Protein AF-A0A1G6BEK8-F1 (afdb_monomer_lite)

Foldseek 3Di:
DDDDQFQLVQLVVLCVVPVPHDDPQADACCVPQHAFLLSNLVSSVSSVADWFPPPQLTADDDYPVDGHCLSRPDVSVVCNQDPPPDGGFHWAWDDPVPDDQFWKWWDFDPDTTITGRDDDDHDDDDDGRHIDGD

Structure (mmCIF, N/CA/C/O backbone):
data_AF-A0A1G6BEK8-F1
#
_entry.id   AF-A0A1G6BEK8-F1
#
loop_
_atom_site.group_PDB
_atom_site.id
_atom_site.type_symbol
_atom_site.label_atom_id
_atom_site.label_alt_id
_atom_site.label_comp_id
_atom_site.label_asym_id
_atom_site.label_entity_id
_atom_site.label_seq_id
_atom_site.pdbx_PDB_ins_code
_atom_site.Cartn_x
_atom_site.Cartn_y
_atom_site.Cartn_z
_atom_site.occupancy
_atom_site.B_iso_or_equiv
_atom_site.auth_seq_id
_atom_site.auth_comp_id
_atom_site.auth_asym_id
_atom_site.auth_atom_id
_atom_site.pdbx_PDB_model_num
ATOM 1 N N . MET A 1 1 ? -22.613 -0.844 3.835 1.00 46.50 1 MET A N 1
ATOM 2 C CA . MET A 1 1 ? -21.170 -1.106 3.964 1.00 46.50 1 MET A CA 1
ATOM 3 C C . MET A 1 1 ? -21.007 -2.615 3.984 1.00 46.50 1 MET A C 1
ATOM 5 O O . MET A 1 1 ? -21.531 -3.243 4.893 1.00 46.50 1 MET A O 1
ATOM 9 N N . THR A 1 2 ? -20.448 -3.209 2.929 1.00 39.53 2 THR A N 1
ATOM 10 C CA . THR A 1 2 ? -20.174 -4.654 2.906 1.00 39.53 2 THR A CA 1
ATOM 11 C C . THR A 1 2 ? -18.773 -4.830 3.464 1.00 39.53 2 THR A C 1
ATOM 13 O O . THR A 1 2 ? -17.804 -4.512 2.781 1.00 39.53 2 THR A O 1
ATOM 16 N N . GLU A 1 3 ? -18.669 -5.243 4.724 1.00 44.94 3 GLU A N 1
ATOM 17 C CA . GLU A 1 3 ? -17.378 -5.549 5.333 1.00 44.94 3 GLU A CA 1
ATOM 18 C C . GLU A 1 3 ? -16.819 -6.817 4.684 1.00 44.94 3 GLU A C 1
ATOM 20 O O . GLU A 1 3 ? -17.380 -7.903 4.826 1.00 44.94 3 GLU A O 1
ATOM 25 N N . TYR A 1 4 ? -15.714 -6.685 3.956 1.00 52.84 4 TYR A N 1
ATOM 26 C CA . TYR A 1 4 ? -14.923 -7.836 3.537 1.00 52.84 4 TYR A CA 1
ATOM 27 C C . TYR A 1 4 ? -13.892 -8.098 4.625 1.00 52.84 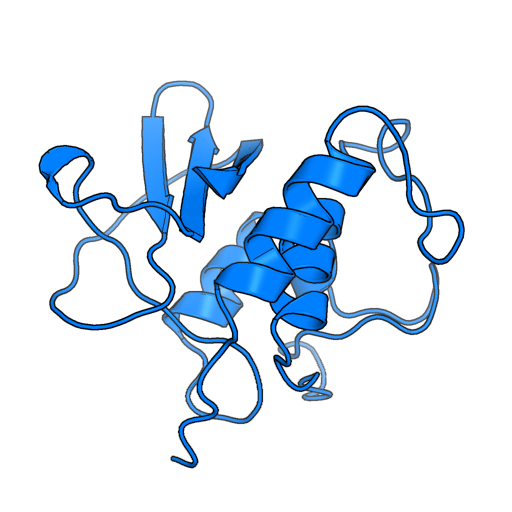4 TYR A C 1
ATOM 29 O O . TYR A 1 4 ? -13.100 -7.211 4.942 1.00 52.84 4 TYR A O 1
ATOM 37 N N . ALA A 1 5 ? -13.925 -9.276 5.249 1.00 58.47 5 ALA A N 1
ATOM 38 C CA . ALA A 1 5 ? -12.847 -9.722 6.125 1.00 58.47 5 ALA A CA 1
ATOM 39 C C . ALA A 1 5 ? -11.57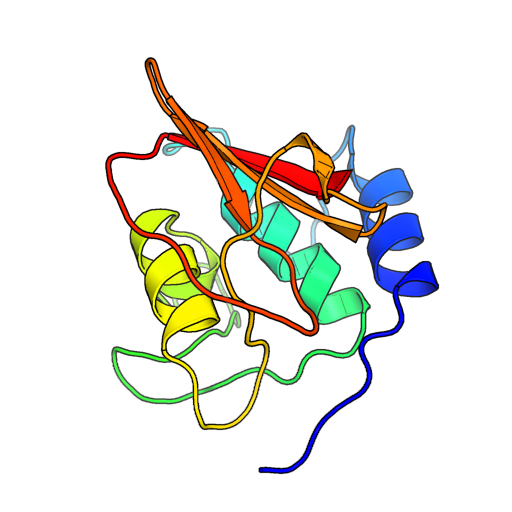4 -9.926 5.294 1.00 58.47 5 ALA A C 1
ATOM 41 O O . ALA A 1 5 ? -11.604 -10.692 4.338 1.00 58.47 5 ALA A O 1
ATOM 42 N N . LEU A 1 6 ? -10.505 -9.202 5.635 1.00 67.88 6 LEU A N 1
ATOM 43 C CA . LEU A 1 6 ? -9.179 -9.429 5.073 1.00 67.88 6 LEU A CA 1
ATOM 44 C C . LEU A 1 6 ? -8.579 -10.631 5.787 1.00 67.88 6 LEU A C 1
ATOM 46 O O . LEU A 1 6 ? -8.702 -10.755 7.011 1.00 67.88 6 LEU A O 1
ATOM 50 N N . ASP A 1 7 ? -7.959 -11.511 5.017 1.00 78.69 7 ASP A N 1
ATOM 51 C CA . ASP A 1 7 ? -7.231 -12.646 5.550 1.00 78.69 7 ASP A CA 1
ATOM 52 C C . ASP A 1 7 ? -5.818 -12.206 5.948 1.00 78.69 7 ASP A C 1
ATOM 54 O O . ASP A 1 7 ? -4.904 -12.132 5.128 1.00 78.69 7 ASP A O 1
ATOM 58 N N . LEU A 1 8 ? -5.647 -11.912 7.239 1.00 71.81 8 LEU A N 1
ATOM 59 C CA . LEU A 1 8 ? -4.367 -11.486 7.809 1.00 71.81 8 LEU A CA 1
ATOM 60 C C . LEU A 1 8 ? -3.248 -12.520 7.609 1.00 71.81 8 LEU A C 1
ATOM 62 O O . LEU A 1 8 ? -2.075 -12.145 7.548 1.00 71.81 8 LEU A O 1
ATOM 66 N N . GLN A 1 9 ? -3.586 -13.812 7.524 1.00 76.00 9 GLN A N 1
ATOM 67 C CA . GLN A 1 9 ? -2.611 -14.869 7.261 1.00 76.00 9 GLN A CA 1
ATOM 68 C C . GLN A 1 9 ? -2.038 -14.686 5.852 1.00 76.00 9 GLN A C 1
ATOM 70 O O . GLN A 1 9 ? -0.818 -14.650 5.694 1.00 76.00 9 GLN A O 1
ATOM 75 N N . GLU A 1 10 ? -2.903 -14.482 4.857 1.00 80.94 10 GLU A N 1
ATOM 76 C CA . GLU A 1 10 ? -2.505 -14.270 3.461 1.00 80.94 10 GLU A CA 1
ATOM 77 C C . GLU A 1 10 ? -1.721 -12.962 3.275 1.00 80.94 10 GLU A C 1
ATOM 79 O O . GLU A 1 10 ? -0.693 -12.956 2.593 1.00 80.94 10 GLU A O 1
ATOM 84 N N . GLU A 1 11 ? -2.128 -11.866 3.930 1.00 76.88 11 GLU A N 1
ATOM 85 C CA . GLU A 1 11 ? -1.369 -10.602 3.908 1.00 76.88 11 GLU A CA 1
ATOM 86 C C . GLU A 1 11 ? 0.052 -10.798 4.449 1.00 76.88 11 GLU A C 1
ATOM 88 O O . GLU A 1 11 ? 1.037 -10.387 3.827 1.00 76.88 11 GLU A O 1
ATOM 93 N N . THR A 1 12 ? 0.161 -11.467 5.599 1.00 75.19 12 THR A N 1
ATOM 94 C CA . THR A 1 12 ? 1.436 -11.705 6.281 1.00 75.19 12 THR A CA 1
ATOM 95 C C . THR A 1 12 ? 2.323 -12.654 5.483 1.00 75.19 12 THR A C 1
ATOM 97 O O . THR A 1 12 ? 3.531 -12.431 5.368 1.00 75.19 12 THR A O 1
ATOM 100 N N . ASP A 1 13 ? 1.758 -13.715 4.915 1.00 81.44 13 ASP A N 1
ATOM 101 C CA . ASP A 1 13 ? 2.514 -14.693 4.139 1.00 81.44 13 ASP A CA 1
ATOM 102 C C . ASP A 1 13 ? 2.972 -14.106 2.796 1.00 81.44 13 ASP A C 1
ATOM 104 O O . ASP A 1 13 ? 4.114 -14.341 2.377 1.00 81.44 13 ASP A O 1
ATOM 108 N N . TYR A 1 14 ? 2.161 -13.244 2.174 1.00 85.62 14 TYR A N 1
ATOM 109 C CA . TYR A 1 14 ? 2.592 -12.441 1.032 1.00 85.62 14 TYR A CA 1
ATOM 110 C C . TYR A 1 14 ? 3.739 -11.500 1.414 1.00 85.62 14 TYR A C 1
ATOM 112 O O . TYR A 1 14 ? 4.769 -11.473 0.727 1.00 85.62 14 TYR A O 1
ATOM 120 N N . ALA A 1 15 ? 3.599 -10.774 2.527 1.00 79.38 15 ALA A N 1
ATOM 121 C CA . ALA A 1 15 ? 4.623 -9.859 3.012 1.00 79.38 15 ALA A CA 1
ATOM 122 C C . ALA A 1 15 ? 5.942 -10.597 3.276 1.00 79.38 15 ALA A C 1
ATOM 124 O O . ALA A 1 15 ? 6.988 -10.181 2.786 1.00 79.38 15 ALA A O 1
ATOM 125 N N . ARG A 1 16 ? 5.909 -11.747 3.959 1.00 82.44 16 ARG A N 1
ATOM 126 C CA . ARG A 1 16 ? 7.091 -12.591 4.213 1.00 82.44 16 ARG A CA 1
ATOM 127 C C . ARG A 1 16 ? 7.757 -13.066 2.929 1.00 82.44 16 ARG A C 1
ATOM 129 O O . ARG A 1 16 ? 8.983 -13.053 2.834 1.00 82.44 16 ARG A O 1
ATOM 136 N N . ARG A 1 17 ? 6.962 -13.486 1.942 1.00 86.12 17 ARG A N 1
ATOM 137 C CA . ARG A 1 17 ? 7.469 -13.978 0.656 1.00 86.12 17 ARG A CA 1
ATOM 138 C C . ARG A 1 17 ? 8.223 -12.897 -0.112 1.00 86.12 17 ARG A C 1
ATOM 140 O O . ARG A 1 17 ? 9.276 -13.174 -0.684 1.00 86.12 17 ARG A O 1
ATOM 147 N N . TRP A 1 18 ? 7.681 -11.684 -0.137 1.00 85.50 18 TRP A N 1
ATOM 148 C CA . TRP A 1 18 ? 8.184 -10.594 -0.971 1.00 85.50 18 TRP A CA 1
ATOM 149 C C . TRP A 1 18 ? 8.962 -9.526 -0.188 1.00 85.50 18 TRP A C 1
ATOM 151 O O . TRP A 1 18 ? 9.456 -8.584 -0.791 1.00 85.50 18 TRP A O 1
ATOM 161 N N . ALA A 1 19 ? 9.171 -9.691 1.122 1.00 76.94 19 ALA A N 1
ATOM 162 C CA . ALA A 1 19 ? 9.894 -8.731 1.968 1.00 76.94 19 ALA A CA 1
ATOM 163 C C . ALA A 1 19 ? 11.289 -8.361 1.431 1.00 76.94 19 ALA A C 1
ATOM 165 O O . ALA A 1 19 ? 11.721 -7.216 1.549 1.00 76.94 19 ALA A O 1
ATOM 166 N N . PHE A 1 20 ? 11.991 -9.327 0.827 1.00 78.38 20 PHE A N 1
ATOM 167 C CA . PHE A 1 20 ? 13.365 -9.168 0.329 1.00 78.38 20 PHE A CA 1
ATOM 168 C C . PHE A 1 20 ? 13.483 -9.285 -1.196 1.00 78.38 20 PHE A C 1
ATOM 170 O O . PHE A 1 20 ? 14.583 -9.435 -1.724 1.00 78.38 20 PHE A O 1
ATOM 177 N N . SER A 1 21 ? 12.361 -9.271 -1.918 1.00 84.44 21 SER A N 1
ATOM 178 C CA . SER A 1 21 ? 12.344 -9.367 -3.380 1.00 84.44 21 SER A CA 1
ATOM 179 C C . SER A 1 21 ? 11.190 -8.548 -3.970 1.00 84.44 21 SER A C 1
ATOM 181 O O . SER A 1 21 ? 10.481 -7.850 -3.250 1.00 84.44 21 SER A O 1
ATOM 183 N N . A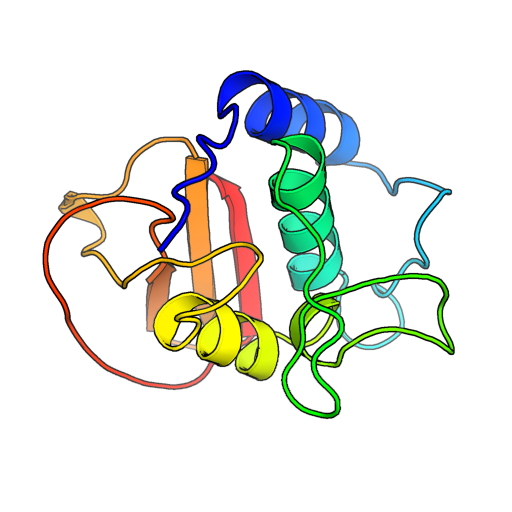RG A 1 22 ? 11.024 -8.553 -5.294 1.00 84.81 22 ARG A N 1
ATOM 184 C CA . ARG A 1 22 ? 9.936 -7.832 -5.969 1.00 84.81 22 ARG A CA 1
ATOM 185 C C . ARG A 1 22 ? 9.061 -8.821 -6.712 1.00 84.81 22 ARG A C 1
ATOM 187 O O . ARG A 1 22 ? 9.580 -9.684 -7.421 1.00 84.81 22 ARG A O 1
ATOM 194 N N . ASN A 1 23 ? 7.746 -8.702 -6.541 1.00 92.38 23 ASN A N 1
ATOM 195 C CA . ASN A 1 23 ? 6.809 -9.528 -7.286 1.00 92.38 23 ASN A CA 1
ATOM 196 C C . ASN A 1 23 ? 6.795 -9.068 -8.755 1.00 92.38 23 ASN A C 1
ATOM 198 O O . ASN A 1 23 ? 6.376 -7.941 -9.012 1.00 92.38 23 ASN A O 1
ATOM 202 N N . PRO A 1 24 ? 7.193 -9.917 -9.724 1.00 92.88 24 PRO A N 1
ATOM 203 C CA . PRO A 1 24 ? 7.287 -9.532 -11.134 1.00 92.88 24 PRO A CA 1
ATOM 204 C C . PRO A 1 24 ? 5.938 -9.190 -11.786 1.00 92.88 24 PRO A C 1
ATOM 206 O O . PRO A 1 24 ? 5.918 -8.697 -12.910 1.00 92.88 24 PRO A O 1
ATOM 209 N N . LEU A 1 25 ? 4.812 -9.450 -11.113 1.00 93.25 25 LEU A N 1
ATOM 210 C CA . LEU A 1 25 ? 3.484 -9.019 -11.561 1.00 93.25 25 LEU A CA 1
ATOM 211 C C . LEU A 1 25 ? 3.261 -7.506 -11.420 1.00 93.25 25 LEU A C 1
ATOM 213 O O . LEU A 1 25 ? 2.339 -6.968 -12.031 1.00 93.25 25 LEU A O 1
ATOM 217 N N . TYR A 1 26 ? 4.092 -6.825 -10.631 1.00 94.00 26 TYR A N 1
ATOM 218 C CA . TYR A 1 26 ? 3.995 -5.396 -10.374 1.00 94.00 26 TYR A CA 1
ATOM 219 C C . TYR A 1 26 ? 5.281 -4.702 -10.816 1.00 94.00 26 TYR A C 1
ATOM 221 O O . TYR A 1 26 ? 6.376 -5.257 -10.744 1.00 94.00 26 TYR A O 1
ATOM 229 N N . TYR A 1 27 ? 5.142 -3.467 -11.286 1.00 92.38 27 TYR A N 1
ATOM 230 C CA . TYR A 1 27 ? 6.288 -2.626 -11.609 1.00 92.38 27 TYR A CA 1
ATOM 231 C C . TYR A 1 27 ? 7.095 -2.306 -10.345 1.00 92.38 27 TYR A C 1
ATOM 233 O O . TYR A 1 27 ? 6.508 -2.005 -9.307 1.00 92.38 27 TYR A O 1
ATOM 241 N N . ASP A 1 28 ? 8.422 -2.337 -10.457 1.00 90.88 28 ASP A N 1
ATOM 242 C CA . ASP A 1 28 ? 9.349 -1.996 -9.378 1.00 90.88 28 ASP A CA 1
ATOM 243 C C . ASP A 1 28 ? 9.587 -0.478 -9.325 1.00 90.88 28 ASP A C 1
ATOM 245 O O . ASP A 1 28 ? 10.221 0.105 -10.213 1.00 90.88 28 ASP A O 1
ATOM 249 N N . PHE A 1 29 ? 9.071 0.168 -8.276 1.00 85.56 29 PHE A N 1
ATOM 250 C CA . PHE A 1 29 ? 9.197 1.612 -8.081 1.00 85.56 29 PHE A CA 1
ATOM 251 C C . PHE A 1 29 ? 10.445 2.039 -7.282 1.00 85.56 29 PHE A C 1
ATOM 253 O O . PHE A 1 29 ? 10.621 3.240 -7.045 1.00 85.56 29 PHE A O 1
ATOM 260 N N . ASP A 1 30 ? 11.347 1.125 -6.899 1.00 80.88 30 ASP A N 1
ATOM 261 C CA . ASP A 1 30 ? 12.517 1.459 -6.068 1.00 80.88 30 ASP A CA 1
ATOM 262 C C . ASP A 1 30 ? 13.416 2.528 -6.703 1.00 80.88 30 ASP A C 1
ATOM 264 O O . ASP A 1 30 ? 13.951 3.397 -6.014 1.00 80.88 30 ASP A O 1
ATOM 268 N N . THR A 1 31 ? 13.535 2.523 -8.031 1.00 79.00 31 THR A N 1
ATOM 269 C CA . THR A 1 31 ? 14.378 3.474 -8.775 1.00 79.00 31 THR A CA 1
ATOM 270 C C . THR A 1 31 ? 13.728 4.841 -9.019 1.00 79.00 31 THR A C 1
ATOM 272 O O . THR A 1 31 ? 14.403 5.757 -9.487 1.00 79.00 31 THR A O 1
ATOM 275 N N . VAL A 1 32 ? 12.438 5.007 -8.706 1.00 76.12 32 VAL A N 1
ATOM 276 C CA . VAL A 1 32 ? 11.640 6.198 -9.071 1.00 76.12 32 VAL A CA 1
ATOM 277 C C . VAL A 1 32 ? 10.932 6.862 -7.886 1.00 76.12 32 VAL A C 1
ATOM 279 O O . VAL A 1 32 ? 10.048 7.693 -8.086 1.00 76.12 32 VAL A O 1
ATOM 282 N N . GLY A 1 33 ? 11.325 6.535 -6.654 1.00 67.31 33 GLY A N 1
ATOM 283 C CA . GLY A 1 33 ? 10.797 7.182 -5.444 1.00 67.31 33 GLY A CA 1
ATOM 284 C C . GLY A 1 33 ? 10.418 6.228 -4.312 1.00 67.31 33 GLY A C 1
ATOM 285 O O . GLY A 1 33 ? 10.082 6.701 -3.230 1.00 67.31 33 GLY A O 1
ATOM 286 N N . GLY A 1 34 ? 10.520 4.913 -4.532 1.00 75.94 34 GLY A N 1
ATOM 287 C CA . GLY A 1 34 ? 10.328 3.879 -3.517 1.00 75.94 34 GLY A CA 1
ATOM 288 C C . GLY A 1 34 ? 9.092 3.013 -3.759 1.00 75.94 34 GLY A C 1
ATOM 289 O O . GLY A 1 34 ? 8.041 3.501 -4.167 1.00 75.94 34 GLY A O 1
ATOM 290 N N . ASP A 1 35 ? 9.214 1.717 -3.461 1.00 84.06 35 ASP A N 1
ATOM 291 C CA . ASP A 1 35 ? 8.171 0.713 -3.718 1.00 84.06 35 ASP A CA 1
ATOM 292 C C . ASP A 1 35 ? 7.254 0.426 -2.515 1.00 84.06 35 ASP A C 1
ATOM 294 O O . ASP A 1 35 ? 6.360 -0.410 -2.581 1.00 84.06 35 ASP A O 1
ATOM 298 N N . CYS A 1 36 ? 7.441 1.127 -1.394 1.00 82.00 36 CYS A N 1
ATOM 299 C CA . CYS A 1 36 ? 6.794 0.772 -0.126 1.00 82.00 36 CYS A CA 1
ATOM 300 C C . CYS A 1 36 ? 5.253 0.739 -0.188 1.00 82.00 36 CYS A C 1
ATOM 302 O O . CYS A 1 36 ? 4.652 -0.241 0.241 1.00 82.00 36 CYS A O 1
ATOM 304 N N . THR A 1 37 ? 4.600 1.755 -0.761 1.00 88.06 37 THR A N 1
ATOM 305 C CA . THR A 1 37 ? 3.129 1.779 -0.891 1.00 88.06 37 THR A CA 1
ATOM 306 C C . THR A 1 37 ? 2.620 0.718 -1.857 1.00 88.06 37 THR A C 1
ATOM 308 O O . THR A 1 37 ? 1.561 0.136 -1.634 1.00 88.06 37 THR A O 1
ATOM 311 N N . ASN A 1 38 ? 3.373 0.466 -2.932 1.00 90.56 38 ASN A N 1
ATOM 312 C CA . ASN A 1 38 ? 3.036 -0.563 -3.905 1.00 90.56 38 ASN A CA 1
ATOM 313 C C . ASN A 1 38 ? 3.082 -1.939 -3.232 1.00 90.56 38 ASN A C 1
ATOM 315 O O . ASN A 1 38 ? 2.116 -2.688 -3.314 1.00 90.56 38 ASN A O 1
ATOM 319 N N . PHE A 1 39 ? 4.151 -2.228 -2.489 1.00 88.44 39 PHE A N 1
ATOM 320 C CA . PHE A 1 39 ? 4.286 -3.445 -1.694 1.00 88.44 39 PHE A CA 1
ATOM 321 C C . PHE A 1 39 ? 3.161 -3.602 -0.661 1.00 88.44 39 PHE A C 1
ATOM 323 O O . PHE A 1 39 ? 2.538 -4.660 -0.597 1.00 88.44 39 PHE A O 1
ATOM 330 N N . VAL A 1 40 ? 2.837 -2.553 0.101 1.00 87.69 40 VAL A N 1
ATOM 331 C CA . VAL A 1 40 ? 1.720 -2.590 1.062 1.00 87.69 40 VAL A CA 1
ATOM 332 C C . VAL A 1 40 ? 0.390 -2.856 0.367 1.00 87.69 40 VAL A C 1
ATOM 334 O O . VAL A 1 40 ? -0.372 -3.713 0.811 1.00 87.69 40 VAL A O 1
ATOM 337 N N . SER A 1 41 ? 0.123 -2.180 -0.752 1.00 92.00 41 SER A N 1
ATOM 338 C CA . SER A 1 41 ? -1.110 -2.394 -1.510 1.00 92.00 41 SER A CA 1
ATOM 339 C C . SER A 1 41 ? -1.212 -3.829 -2.034 1.00 92.00 41 SER A C 1
ATOM 341 O O . SER A 1 41 ? -2.286 -4.422 -1.994 1.00 92.00 41 SER A O 1
ATOM 343 N N . GLN A 1 42 ? -0.093 -4.425 -2.452 1.00 91.56 42 GLN A N 1
ATOM 344 C CA . GLN A 1 42 ? -0.049 -5.834 -2.841 1.00 91.56 42 GLN A CA 1
ATOM 345 C C . GLN A 1 42 ? -0.365 -6.779 -1.678 1.00 91.56 42 GLN A C 1
ATOM 347 O O . GLN A 1 42 ? -1.080 -7.754 -1.889 1.00 91.56 42 GLN A O 1
ATOM 352 N N . CYS A 1 43 ? 0.139 -6.501 -0.472 1.00 89.06 43 CYS A N 1
ATOM 353 C CA . CYS A 1 43 ? -0.142 -7.325 0.706 1.00 89.06 43 CYS A CA 1
ATOM 354 C C . CYS A 1 43 ? -1.635 -7.290 1.040 1.00 89.06 43 CYS A C 1
ATOM 356 O O . CYS A 1 43 ? -2.260 -8.340 1.115 1.00 89.06 43 CYS A O 1
ATOM 358 N N . ILE A 1 44 ? -2.223 -6.093 1.111 1.00 88.50 44 ILE A N 1
ATOM 359 C CA . ILE A 1 44 ? -3.660 -5.900 1.367 1.00 88.50 44 ILE A CA 1
ATOM 360 C C . ILE A 1 44 ? -4.517 -6.575 0.286 1.00 88.50 44 ILE A C 1
ATOM 362 O O . ILE A 1 44 ? -5.542 -7.194 0.570 1.00 88.50 44 ILE A O 1
ATOM 366 N N . TYR A 1 45 ? -4.091 -6.493 -0.978 1.00 91.12 45 TYR A N 1
ATOM 367 C CA . TYR A 1 45 ? -4.773 -7.174 -2.076 1.00 91.12 45 TYR A CA 1
ATOM 368 C C . TYR A 1 45 ? -4.680 -8.702 -1.968 1.00 91.12 45 TYR A C 1
ATOM 370 O O . TYR A 1 45 ? -5.670 -9.390 -2.211 1.00 91.12 45 TYR A O 1
ATOM 378 N N . ALA A 1 46 ? -3.526 -9.239 -1.560 1.00 87.75 46 ALA A N 1
ATOM 379 C CA . ALA A 1 46 ? -3.357 -10.667 -1.295 1.00 87.75 46 ALA A CA 1
ATOM 380 C C . ALA A 1 46 ? -4.251 -11.153 -0.141 1.00 87.75 46 ALA A C 1
ATOM 382 O O . ALA A 1 46 ? -4.782 -12.255 -0.220 1.00 87.75 46 ALA A O 1
ATOM 383 N N . GLY A 1 47 ? -4.514 -10.293 0.849 1.00 81.81 47 GLY A N 1
ATOM 384 C CA . GLY A 1 47 ? -5.501 -10.512 1.911 1.00 81.81 47 GLY A CA 1
ATOM 385 C C . GLY A 1 47 ? -6.961 -10.552 1.454 1.00 81.81 47 GLY A C 1
ATOM 386 O O . GLY A 1 47 ? -7.855 -10.737 2.277 1.00 81.81 47 GLY A O 1
ATOM 387 N N . GLY A 1 48 ? -7.243 -10.364 0.162 1.00 84.50 48 GLY A N 1
ATOM 388 C CA . GLY A 1 48 ? -8.596 -10.419 -0.393 1.00 84.50 48 GLY A CA 1
ATOM 389 C C . GLY A 1 48 ? -9.305 -9.068 -0.471 1.00 84.50 48 GLY A C 1
ATOM 390 O O . GLY A 1 48 ? -10.513 -9.028 -0.722 1.00 84.50 48 GLY A O 1
ATOM 391 N N . ALA A 1 49 ? -8.591 -7.951 -0.290 1.00 86.88 49 ALA A N 1
ATOM 392 C CA . ALA A 1 49 ? -9.167 -6.633 -0.520 1.00 86.88 49 ALA A CA 1
ATOM 393 C C . ALA A 1 49 ? -9.624 -6.486 -1.976 1.00 86.88 49 ALA A C 1
ATOM 395 O O . ALA A 1 49 ? -8.893 -6.787 -2.918 1.00 86.88 49 ALA A O 1
ATOM 396 N N . VAL A 1 50 ? -10.828 -5.959 -2.178 1.00 88.94 50 VAL A N 1
ATOM 397 C CA . VAL A 1 50 ? -11.324 -5.671 -3.526 1.00 88.94 50 VAL A CA 1
ATOM 398 C C . VAL A 1 50 ? -10.781 -4.331 -4.019 1.00 88.94 50 VAL A C 1
ATOM 400 O O . VAL A 1 50 ? -10.713 -3.358 -3.272 1.00 88.94 50 VAL A O 1
ATOM 403 N N . MET A 1 51 ? -10.403 -4.252 -5.291 1.00 91.94 51 MET A N 1
ATOM 404 C CA . MET A 1 51 ? -9.985 -2.981 -5.878 1.00 91.94 51 MET A CA 1
ATOM 405 C C . MET A 1 51 ? -11.164 -2.009 -5.989 1.00 91.94 51 MET A C 1
ATOM 407 O O . MET A 1 51 ? -12.294 -2.389 -6.304 1.00 91.94 51 MET A O 1
ATOM 411 N N . ASN A 1 52 ? -10.878 -0.732 -5.766 1.00 93.88 52 ASN A N 1
ATOM 412 C CA . ASN A 1 52 ? -11.823 0.360 -5.917 1.00 93.88 52 ASN A CA 1
ATOM 413 C C . ASN A 1 52 ? -11.466 1.173 -7.165 1.00 93.88 52 ASN A C 1
ATOM 415 O O . ASN A 1 52 ? -10.466 1.884 -7.184 1.00 93.88 52 ASN A O 1
ATOM 419 N N . PHE A 1 53 ? -12.312 1.108 -8.192 1.00 94.19 53 PHE A N 1
ATOM 420 C CA . PHE A 1 53 ? -12.101 1.790 -9.476 1.00 94.19 53 PHE A CA 1
ATOM 421 C C . PHE A 1 53 ? -12.723 3.191 -9.542 1.00 94.19 53 PHE A C 1
ATOM 423 O O . PHE A 1 53 ? -12.972 3.711 -10.630 1.00 94.19 53 PHE A O 1
ATOM 430 N N . THR A 1 54 ? -13.007 3.814 -8.394 1.00 91.62 54 THR A N 1
ATOM 431 C CA . THR A 1 54 ? -13.529 5.185 -8.363 1.00 91.62 54 THR A CA 1
ATOM 432 C C . THR A 1 54 ? -12.547 6.115 -9.066 1.00 91.62 54 THR A C 1
ATOM 434 O O . THR A 1 54 ? -11.350 6.133 -8.772 1.00 91.62 54 THR A O 1
ATOM 437 N N . ARG A 1 55 ? -13.050 6.897 -10.021 1.00 85.38 55 ARG A N 1
ATOM 438 C CA . ARG A 1 55 ? -12.234 7.840 -10.786 1.00 85.38 55 ARG A CA 1
ATOM 439 C C . ARG A 1 55 ? -11.584 8.854 -9.840 1.00 85.38 55 ARG A C 1
ATOM 441 O O . ARG A 1 55 ? -12.248 9.363 -8.944 1.00 85.38 55 ARG A O 1
ATOM 448 N N . ASP A 1 56 ? -10.296 9.127 -10.037 1.00 82.06 56 ASP A N 1
ATOM 449 C CA . ASP A 1 56 ? -9.475 10.103 -9.293 1.00 82.06 56 ASP A CA 1
ATOM 450 C C . ASP A 1 56 ? -9.254 9.818 -7.787 1.00 82.06 56 ASP A C 1
ATOM 452 O O . ASP A 1 56 ? -8.309 10.344 -7.198 1.00 82.06 56 ASP A O 1
ATOM 456 N N . ALA A 1 57 ? -10.073 8.964 -7.166 1.00 87.00 57 ALA A N 1
ATOM 457 C CA . ALA A 1 57 ? -10.052 8.678 -5.729 1.00 87.00 57 ALA A CA 1
ATOM 458 C C . ALA A 1 57 ? -10.033 7.178 -5.383 1.00 87.00 57 ALA A C 1
ATOM 460 O O . ALA A 1 57 ? -10.191 6.830 -4.222 1.00 87.00 57 ALA A O 1
ATOM 461 N N . GLY A 1 58 ? -9.889 6.290 -6.365 1.00 93.25 58 GLY A N 1
ATOM 462 C CA . GLY A 1 58 ? -9.877 4.843 -6.157 1.00 93.25 58 GLY A CA 1
ATOM 463 C C . GLY A 1 58 ? -8.564 4.296 -5.590 1.00 93.25 58 GLY A C 1
ATOM 464 O O . GLY A 1 58 ? -7.612 5.031 -5.334 1.00 93.25 58 GLY A O 1
ATOM 465 N N . TRP A 1 59 ? -8.510 2.972 -5.475 1.00 95.81 59 TRP A N 1
ATOM 466 C CA . TRP A 1 59 ? -7.352 2.166 -5.096 1.00 95.81 59 TRP A CA 1
ATOM 467 C C . TRP A 1 59 ? -7.349 0.901 -5.964 1.00 95.81 59 TRP A C 1
ATOM 469 O O . TRP A 1 59 ? -8.156 -0.005 -5.763 1.00 95.81 59 TRP A O 1
ATOM 479 N N . TYR A 1 60 ? -6.504 0.873 -6.996 1.00 96.12 60 TYR A N 1
ATOM 480 C CA . TYR A 1 60 ? -6.401 -0.241 -7.942 1.00 96.12 60 TYR A CA 1
ATOM 481 C C . TYR A 1 60 ? -5.069 -0.220 -8.695 1.00 96.12 60 TYR A C 1
ATOM 483 O O . TYR A 1 60 ? -4.425 0.830 -8.805 1.00 96.12 60 TYR A O 1
ATOM 491 N N . TYR A 1 61 ? -4.704 -1.363 -9.276 1.00 96.12 61 TYR A N 1
ATOM 492 C CA . TYR A 1 61 ? -3.545 -1.505 -10.151 1.00 96.12 61 TYR A CA 1
ATOM 493 C C . TYR A 1 61 ? -3.830 -2.497 -11.276 1.00 96.12 61 TYR A C 1
ATOM 495 O O . TYR A 1 61 ? -4.105 -3.666 -11.016 1.00 96.12 61 TYR A O 1
ATOM 503 N N . PHE A 1 62 ? -3.710 -2.041 -12.521 1.00 94.56 62 PHE A N 1
ATOM 504 C CA . PHE A 1 62 ? -3.709 -2.900 -13.707 1.00 94.56 62 PHE A CA 1
ATOM 505 C C . PHE A 1 62 ? -2.349 -2.905 -14.402 1.00 94.56 62 PHE A C 1
ATOM 507 O O . PHE A 1 62 ? -1.895 -3.942 -14.878 1.00 94.56 62 PHE A O 1
ATOM 514 N N . SER A 1 63 ? -1.690 -1.747 -14.478 1.00 94.00 63 SER A N 1
ATOM 515 C CA . SER A 1 63 ? -0.360 -1.612 -15.068 1.00 94.00 63 SER A CA 1
ATOM 516 C C . SER A 1 63 ? 0.358 -0.364 -14.558 1.00 94.00 63 SER A C 1
ATOM 518 O O . SER A 1 63 ? -0.213 0.466 -13.850 1.00 94.00 63 SER A O 1
ATOM 520 N N . LEU A 1 64 ? 1.610 -0.167 -14.983 1.00 91.69 64 LEU A N 1
ATOM 521 C CA . LEU A 1 64 ? 2.327 1.083 -14.736 1.00 91.69 64 LEU A CA 1
ATOM 522 C C . LEU A 1 64 ? 1.536 2.311 -15.220 1.00 91.69 64 LEU A C 1
ATOM 524 O O . LEU A 1 64 ? 1.557 3.333 -14.550 1.00 91.69 64 LEU A O 1
ATOM 528 N N . HIS A 1 65 ? 0.828 2.242 -16.344 1.00 92.31 65 HIS A N 1
ATOM 529 C CA . HIS A 1 65 ? 0.107 3.400 -16.892 1.00 92.31 65 HIS A CA 1
ATOM 530 C C . HIS A 1 65 ? -1.379 3.434 -16.516 1.00 92.31 65 HIS A C 1
ATOM 532 O O . HIS A 1 65 ? -2.051 4.416 -16.816 1.00 92.31 65 HIS A O 1
ATOM 538 N N . ASP A 1 66 ? -1.871 2.393 -15.841 1.00 93.94 66 ASP A N 1
ATOM 539 C CA . ASP A 1 66 ? -3.269 2.239 -15.449 1.00 93.94 66 ASP A CA 1
ATOM 540 C C . ASP A 1 66 ? -3.349 1.764 -13.995 1.00 93.94 66 ASP A C 1
ATOM 542 O O . ASP A 1 66 ? -3.352 0.568 -13.688 1.00 93.94 66 ASP A O 1
ATOM 546 N N . ARG A 1 67 ? -3.295 2.735 -13.084 1.00 94.75 67 ARG A N 1
ATOM 547 C CA . ARG A 1 67 ? -3.323 2.522 -11.637 1.00 94.75 67 ARG A CA 1
ATOM 548 C C . ARG A 1 67 ? -3.840 3.763 -10.928 1.00 94.75 67 ARG A C 1
ATOM 550 O O . ARG A 1 67 ? -3.629 4.887 -11.387 1.00 94.75 67 ARG A O 1
ATOM 557 N N . ALA A 1 68 ? -4.436 3.570 -9.760 1.00 95.06 68 ALA A N 1
ATOM 558 C CA . ALA A 1 68 ? -4.771 4.682 -8.889 1.00 95.06 68 ALA A CA 1
ATOM 559 C C . ALA A 1 68 ? -3.519 5.278 -8.236 1.00 95.06 68 ALA A C 1
ATOM 561 O O . ALA A 1 68 ? -2.595 4.559 -7.846 1.00 95.06 68 ALA A O 1
ATOM 562 N N . ALA A 1 69 ? -3.542 6.591 -7.997 1.00 93.44 69 ALA A N 1
ATOM 563 C CA . ALA A 1 69 ? -2.520 7.254 -7.192 1.00 93.44 69 ALA A CA 1
ATOM 564 C C . ALA A 1 69 ? -2.413 6.632 -5.788 1.00 93.44 69 ALA A C 1
ATOM 566 O O . ALA A 1 69 ? -1.306 6.487 -5.276 1.00 93.44 69 ALA A O 1
ATOM 567 N N . ALA A 1 70 ? -3.535 6.189 -5.207 1.00 93.44 70 ALA A N 1
ATOM 568 C CA . ALA A 1 70 ? -3.571 5.551 -3.892 1.00 93.44 70 ALA A CA 1
ATOM 569 C C . ALA A 1 70 ? -2.907 4.168 -3.839 1.00 93.44 70 ALA A C 1
ATOM 571 O O . ALA A 1 70 ? -2.601 3.707 -2.752 1.00 93.44 70 ALA A O 1
ATOM 572 N N . TRP A 1 71 ? -2.661 3.500 -4.970 1.00 94.50 71 TRP A N 1
ATOM 573 C CA . TRP A 1 71 ? -1.976 2.203 -4.954 1.00 94.50 71 TRP A CA 1
ATOM 574 C C . TRP A 1 71 ? -0.461 2.346 -4.751 1.00 94.50 71 TRP A C 1
ATOM 576 O O . TRP A 1 71 ? 0.176 1.524 -4.104 1.00 94.50 71 TRP A O 1
ATOM 586 N N . THR A 1 72 ? 0.144 3.396 -5.313 1.00 91.81 72 THR A N 1
ATOM 587 C CA . THR A 1 72 ? 1.610 3.576 -5.293 1.00 91.81 72 THR A CA 1
ATOM 588 C C . THR A 1 72 ? 2.072 4.800 -4.507 1.00 91.81 72 THR A C 1
ATOM 590 O O . THR A 1 72 ? 3.244 4.902 -4.161 1.00 91.81 72 THR A O 1
ATOM 593 N N . GLY A 1 73 ? 1.183 5.756 -4.245 1.00 88.62 73 GLY A N 1
ATOM 594 C CA . GLY A 1 73 ? 1.505 7.034 -3.620 1.00 88.62 73 GLY A CA 1
ATOM 595 C C . GLY A 1 73 ? 1.115 7.066 -2.152 1.00 88.62 73 GLY A C 1
ATOM 596 O O . GLY A 1 73 ? -0.040 6.837 -1.810 1.00 88.62 73 GLY A O 1
ATOM 597 N N . VAL A 1 74 ? 2.074 7.415 -1.300 1.00 84.31 74 VAL A N 1
ATOM 598 C CA . VAL A 1 74 ? 1.944 7.326 0.154 1.00 84.31 74 VAL A CA 1
ATOM 599 C C . VAL A 1 74 ? 0.794 8.165 0.720 1.00 84.31 74 VAL A C 1
ATOM 601 O O . VAL A 1 74 ? -0.078 7.651 1.416 1.00 84.31 74 VAL A O 1
ATOM 604 N N . GLU A 1 75 ? 0.749 9.449 0.369 1.00 86.75 75 GLU A N 1
ATOM 605 C CA . GLU A 1 75 ? -0.299 10.370 0.824 1.00 86.75 75 GLU A CA 1
ATOM 606 C C . GLU A 1 75 ? -1.690 9.967 0.310 1.00 86.75 75 GLU A C 1
ATOM 608 O O . GLU A 1 75 ? -2.683 10.033 1.036 1.00 86.75 75 GLU A O 1
ATOM 613 N N . TYR A 1 76 ? -1.761 9.507 -0.941 1.00 90.38 76 TYR A N 1
ATOM 614 C CA . TYR A 1 76 ? -3.009 9.074 -1.564 1.00 90.38 76 TYR A CA 1
ATOM 615 C C . TYR A 1 76 ? -3.530 7.773 -0.954 1.00 90.38 76 TYR A C 1
ATOM 617 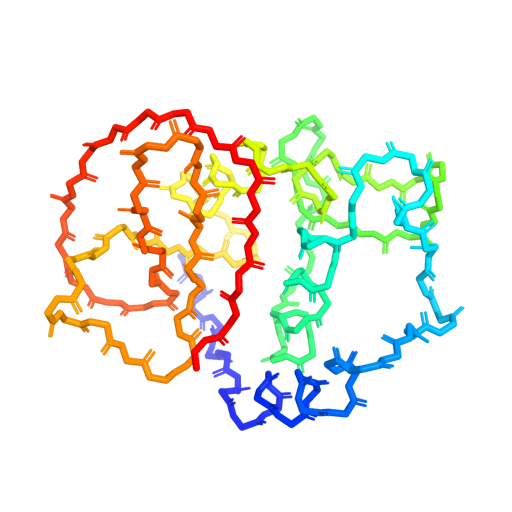O O . TYR A 1 76 ? -4.735 7.655 -0.750 1.00 90.38 76 TYR A O 1
ATOM 625 N N . PHE A 1 77 ? -2.635 6.829 -0.648 1.00 89.75 77 PHE A N 1
ATOM 626 C CA . PHE A 1 77 ? -2.962 5.592 0.053 1.00 89.75 77 PHE A CA 1
ATOM 627 C C . PHE A 1 77 ? -3.541 5.900 1.428 1.00 89.75 77 PHE A C 1
ATOM 629 O O . PHE A 1 77 ? -4.651 5.474 1.727 1.00 89.75 77 PHE A O 1
ATOM 636 N N . TYR A 1 78 ? -2.829 6.709 2.223 1.00 86.38 78 TYR A N 1
ATOM 637 C CA . TYR A 1 78 ? -3.294 7.135 3.540 1.00 86.38 78 TYR A CA 1
ATOM 638 C C . TYR A 1 78 ? -4.702 7.718 3.456 1.00 86.38 78 TYR A C 1
ATOM 640 O O . TYR A 1 78 ? -5.612 7.222 4.115 1.00 86.38 78 TYR A O 1
ATOM 648 N N . ARG A 1 79 ? -4.891 8.725 2.589 1.00 89.69 79 ARG A N 1
ATOM 649 C CA . ARG A 1 79 ? -6.183 9.389 2.409 1.00 89.69 79 ARG A CA 1
ATOM 650 C C . ARG A 1 79 ? -7.272 8.394 2.024 1.00 89.69 79 ARG A C 1
ATOM 652 O O . ARG A 1 79 ? -8.337 8.439 2.619 1.00 89.69 79 ARG A O 1
ATOM 659 N N . PHE A 1 80 ? -6.999 7.496 1.077 1.00 90.81 80 PHE A N 1
ATOM 660 C CA . PHE A 1 80 ? -7.951 6.466 0.675 1.00 90.81 80 PHE A CA 1
ATOM 661 C C . PHE A 1 80 ? -8.362 5.594 1.863 1.00 90.81 80 PHE A C 1
ATOM 663 O O . PHE A 1 80 ? -9.545 5.513 2.163 1.00 90.81 80 PHE A O 1
ATOM 670 N N . ILE A 1 81 ? -7.404 5.006 2.582 1.00 87.69 81 ILE A N 1
ATOM 671 C CA . ILE A 1 81 ? -7.687 4.074 3.680 1.00 87.69 81 ILE A CA 1
ATOM 672 C C . ILE A 1 81 ? -8.534 4.727 4.778 1.00 87.69 81 ILE A C 1
ATOM 674 O O . ILE A 1 81 ? -9.474 4.099 5.260 1.00 87.69 81 ILE A O 1
ATOM 678 N N . ILE A 1 82 ? -8.252 5.979 5.153 1.00 87.19 82 ILE A N 1
ATOM 679 C CA . ILE A 1 82 ? -8.971 6.630 6.261 1.00 87.19 82 ILE A CA 1
ATOM 680 C C . ILE A 1 82 ? -10.318 7.251 5.868 1.00 87.19 82 ILE A C 1
ATOM 682 O O . ILE A 1 82 ? -11.127 7.527 6.749 1.00 87.19 82 ILE A O 1
ATOM 686 N N . THR A 1 83 ? -10.560 7.521 4.578 1.00 88.75 83 THR A N 1
ATOM 687 C CA . THR A 1 83 ? -11.813 8.150 4.113 1.00 88.75 83 THR A CA 1
ATOM 688 C C . THR A 1 83 ? -12.686 7.236 3.257 1.00 88.75 83 THR A C 1
ATOM 690 O O . THR A 1 83 ? -13.739 7.673 2.799 1.00 88.75 83 THR A O 1
ATOM 693 N N . ASN A 1 84 ? -12.253 6.013 2.946 1.00 87.88 84 ASN A N 1
ATOM 694 C CA . ASN A 1 84 ? -13.008 5.126 2.070 1.00 87.88 84 ASN A CA 1
ATOM 695 C C . ASN A 1 84 ? -14.248 4.573 2.787 1.00 87.88 84 ASN A C 1
ATOM 697 O O . ASN A 1 84 ? -14.150 3.788 3.724 1.00 87.88 84 ASN A O 1
ATOM 701 N N . GLU A 1 85 ? -15.423 4.949 2.289 1.00 85.06 85 GLU A N 1
ATOM 702 C CA . GLU A 1 85 ? -16.724 4.422 2.728 1.00 85.06 85 GLU A CA 1
ATOM 703 C C . GLU A 1 85 ? -17.300 3.389 1.735 1.00 85.06 85 GLU A C 1
ATOM 705 O O . GLU A 1 85 ? -18.395 2.851 1.933 1.00 85.06 85 GLU A O 1
ATOM 710 N N . GLY A 1 86 ? -16.585 3.144 0.630 1.00 84.06 86 GLY A N 1
ATOM 711 C CA . GLY A 1 86 ? -17.014 2.322 -0.496 1.00 84.06 86 GLY A CA 1
ATOM 712 C C . GLY A 1 86 ? -16.333 0.955 -0.556 1.00 84.06 86 GLY A C 1
ATOM 713 O O . GLY A 1 86 ? -15.990 0.350 0.454 1.00 84.06 86 GLY A O 1
ATOM 714 N N . ALA A 1 87 ? -16.166 0.439 -1.777 1.00 86.75 87 ALA A N 1
ATOM 715 C CA . ALA A 1 87 ? -15.450 -0.813 -2.004 1.00 86.75 87 ALA A CA 1
ATOM 716 C C . ALA A 1 87 ? -13.962 -0.680 -1.640 1.00 86.75 87 ALA A C 1
ATOM 718 O O . ALA A 1 87 ? -13.371 0.390 -1.782 1.00 86.75 87 ALA A O 1
ATOM 719 N N . GLY A 1 88 ? -13.350 -1.785 -1.234 1.00 85.50 88 GLY A N 1
ATOM 720 C CA . GLY A 1 88 ? -11.916 -1.877 -0.979 1.00 85.50 88 GLY A CA 1
ATOM 721 C C . GLY A 1 88 ? -11.509 -1.595 0.461 1.00 85.50 88 GLY A C 1
ATOM 722 O O . GLY A 1 88 ? -12.364 -1.551 1.347 1.00 85.50 88 GLY A O 1
ATOM 723 N N . PRO A 1 89 ? -10.196 -1.488 0.715 1.00 84.88 89 PRO A N 1
ATOM 724 C CA . PRO A 1 89 ? -9.689 -1.418 2.072 1.00 84.88 89 PRO A CA 1
ATOM 725 C C . PRO A 1 89 ? -10.043 -0.079 2.721 1.00 84.88 89 PRO A C 1
ATOM 727 O O . PRO A 1 89 ? -10.107 0.962 2.066 1.00 84.88 89 PRO A O 1
ATOM 730 N N . TYR A 1 90 ? -10.272 -0.122 4.025 1.00 84.62 90 TYR A N 1
ATOM 731 C CA . TYR A 1 90 ? -10.431 1.048 4.875 1.00 84.62 90 TYR A CA 1
ATOM 732 C C . TYR A 1 90 ? -9.773 0.763 6.227 1.00 84.62 90 TYR A C 1
ATOM 734 O O . TYR A 1 90 ? -9.507 -0.389 6.577 1.00 84.62 90 TYR A O 1
ATOM 742 N N . GLY A 1 91 ? -9.477 1.812 6.977 1.00 79.81 91 GLY A N 1
ATOM 743 C CA . GLY A 1 91 ? -8.776 1.719 8.247 1.00 79.81 91 GLY A CA 1
ATOM 744 C C . GLY A 1 91 ? -8.814 3.041 8.992 1.00 79.81 91 GLY A C 1
ATOM 745 O O . GLY A 1 91 ? -9.412 4.016 8.546 1.00 79.81 91 GLY A O 1
ATOM 746 N N . PHE A 1 92 ? -8.174 3.077 10.147 1.00 74.81 92 PHE A N 1
ATOM 747 C CA . PHE A 1 92 ? -8.059 4.274 10.974 1.00 74.81 92 PHE A CA 1
ATOM 748 C C . PHE A 1 92 ? -6.699 4.256 11.660 1.00 74.81 92 PHE A C 1
ATOM 750 O O . PHE A 1 92 ? -5.967 3.263 11.665 1.00 74.81 92 PHE A O 1
ATOM 757 N N . GLN A 1 93 ? -6.323 5.408 12.188 1.00 76.25 93 GLN A N 1
ATOM 758 C CA . GLN A 1 93 ? -5.040 5.575 12.838 1.00 76.25 93 GLN A CA 1
ATOM 759 C C . GLN A 1 93 ? -5.101 5.052 14.274 1.00 76.25 93 GLN A C 1
ATOM 761 O O . GLN A 1 93 ? -6.053 5.351 14.990 1.00 76.25 93 GLN A O 1
ATOM 766 N N . VAL A 1 94 ? -4.059 4.338 14.702 1.00 69.00 94 VAL A N 1
ATOM 767 C CA . VAL A 1 94 ? -3.902 3.878 16.091 1.00 69.00 94 VAL A CA 1
ATOM 768 C C . VAL A 1 94 ? -2.590 4.352 16.694 1.00 69.00 94 VAL A C 1
ATOM 770 O O . VAL A 1 94 ? -1.666 4.768 15.988 1.00 69.00 94 VAL A O 1
ATOM 773 N N . SER A 1 95 ? -2.511 4.309 18.024 1.00 73.94 95 SER A N 1
ATOM 774 C CA . SER A 1 95 ? -1.267 4.584 18.733 1.00 73.94 95 SER A CA 1
ATOM 775 C C . SER A 1 95 ? -0.271 3.434 18.549 1.00 73.94 95 SER A C 1
ATOM 777 O O . SER A 1 95 ? -0.648 2.289 18.304 1.00 73.94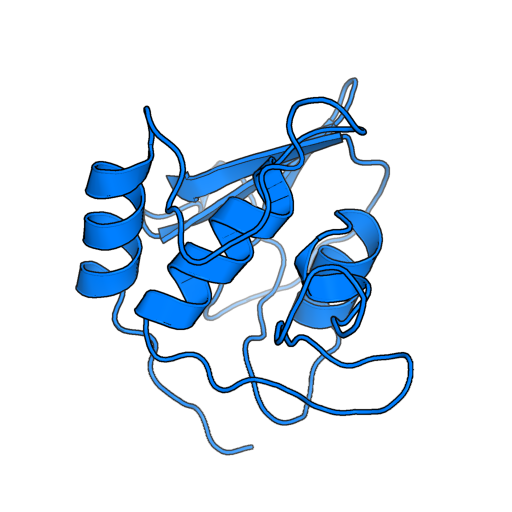 95 SER A O 1
ATOM 779 N N . ALA A 1 96 ? 1.020 3.715 18.734 1.00 69.94 96 ALA A N 1
ATOM 780 C CA . ALA A 1 96 ? 2.049 2.676 18.693 1.00 69.94 96 ALA A CA 1
ATOM 781 C C . ALA A 1 96 ? 1.912 1.615 19.787 1.00 69.94 96 ALA A C 1
ATOM 783 O O . ALA A 1 96 ? 2.380 0.497 19.599 1.00 69.94 96 ALA A O 1
ATOM 784 N N . ALA A 1 97 ? 1.271 1.950 20.908 1.00 71.75 97 ALA A N 1
ATOM 785 C CA . ALA A 1 97 ? 1.018 0.994 21.979 1.00 71.75 97 ALA A CA 1
ATOM 786 C C . ALA A 1 97 ? -0.085 -0.010 21.614 1.00 71.75 97 ALA A C 1
ATOM 788 O O . ALA A 1 97 ? -0.089 -1.117 22.144 1.00 71.75 97 ALA A O 1
ATOM 789 N N . ASP A 1 98 ? -0.984 0.368 20.703 1.00 70.06 98 ASP A N 1
ATOM 790 C CA . ASP A 1 98 ? -2.128 -0.452 20.305 1.00 70.06 98 ASP A CA 1
ATOM 791 C C . ASP A 1 98 ? -1.853 -1.267 19.038 1.00 70.06 98 ASP A C 1
ATOM 793 O O . ASP A 1 98 ? -2.692 -2.072 18.643 1.00 70.06 98 ASP A O 1
ATOM 797 N N . ALA A 1 99 ? -0.694 -1.075 18.401 1.00 65.62 99 ALA A N 1
ATOM 798 C CA . ALA A 1 99 ? -0.329 -1.723 17.148 1.00 65.62 99 ALA A CA 1
ATOM 799 C C . ALA A 1 99 ? -0.323 -3.257 17.266 1.00 65.62 99 ALA A C 1
ATOM 801 O O . ALA A 1 99 ? 0.215 -3.823 18.221 1.00 65.62 99 ALA A O 1
ATOM 802 N N . CYS A 1 100 ? -0.895 -3.932 16.272 1.00 63.78 100 CYS A N 1
ATOM 803 C CA . CYS A 1 100 ? -0.934 -5.389 16.184 1.00 63.78 100 CYS A CA 1
ATOM 804 C C . CYS A 1 100 ? -0.294 -5.887 14.883 1.00 63.78 100 CYS A C 1
ATOM 806 O O . CYS A 1 100 ? -0.204 -5.131 13.915 1.00 63.78 100 CYS A O 1
ATOM 808 N N . PRO A 1 101 ? 0.123 -7.168 14.837 1.00 61.56 101 PRO A N 1
ATOM 809 C CA . PRO A 1 101 ? 0.536 -7.798 13.588 1.00 61.56 101 PRO A CA 1
ATOM 810 C C . PRO A 1 101 ? -0.538 -7.643 12.502 1.00 61.56 101 PRO A C 1
ATOM 812 O O . PRO A 1 101 ? -1.719 -7.875 12.774 1.00 61.56 101 PRO A O 1
ATOM 815 N N . GLY A 1 102 ? -0.121 -7.251 11.298 1.00 61.25 102 GLY A N 1
ATOM 816 C CA . GLY A 1 102 ? -0.994 -6.894 10.174 1.00 61.25 102 GLY A CA 1
ATOM 817 C C . GLY A 1 102 ? -1.268 -5.392 10.026 1.00 61.25 102 GLY A C 1
ATOM 818 O O . GLY A 1 102 ? -1.794 -4.967 8.999 1.00 61.25 102 GLY A O 1
ATOM 819 N N . ASP A 1 103 ? -0.877 -4.562 10.999 1.00 72.06 103 ASP A N 1
ATOM 820 C CA . ASP A 1 103 ? -0.975 -3.109 10.856 1.00 72.06 103 ASP A CA 1
ATOM 821 C C . ASP A 1 103 ? 0.062 -2.569 9.858 1.00 72.06 103 ASP A C 1
ATOM 823 O O . ASP A 1 103 ? 1.176 -3.079 9.703 1.00 72.06 103 ASP A O 1
ATOM 827 N N . VAL A 1 104 ? -0.299 -1.476 9.192 1.00 72.94 104 VAL A N 1
ATOM 828 C CA . VAL A 1 104 ? 0.563 -0.752 8.262 1.00 72.94 104 VAL A CA 1
ATOM 829 C C . VAL A 1 104 ? 1.216 0.406 9.009 1.00 72.94 104 VAL A C 1
ATOM 831 O O . VAL A 1 104 ? 0.598 1.431 9.289 1.00 72.94 104 VAL A O 1
ATOM 834 N N . ILE A 1 105 ? 2.504 0.295 9.309 1.00 70.31 105 ILE A N 1
ATOM 835 C CA . ILE A 1 105 ? 3.287 1.421 9.821 1.00 70.31 105 ILE A CA 1
ATOM 836 C C . ILE A 1 105 ? 3.643 2.339 8.666 1.00 70.31 105 ILE A C 1
ATOM 838 O O . ILE A 1 105 ? 4.132 1.904 7.629 1.00 70.31 105 ILE A O 1
ATOM 842 N N . GLN A 1 106 ? 3.488 3.631 8.888 1.00 67.56 106 GLN A N 1
ATOM 843 C CA . GLN A 1 106 ? 3.856 4.694 7.981 1.00 67.56 106 GLN A CA 1
ATOM 844 C C . GLN A 1 106 ? 4.862 5.645 8.661 1.00 67.56 106 GLN A C 1
ATOM 846 O O . GLN A 1 106 ? 4.507 6.470 9.503 1.00 67.56 106 GLN A O 1
ATOM 851 N N . LEU A 1 107 ? 6.138 5.554 8.292 1.00 63.94 107 LEU A N 1
ATOM 852 C CA . LEU A 1 107 ? 7.225 6.377 8.827 1.00 63.94 107 LEU A CA 1
ATOM 853 C C . LEU A 1 107 ? 7.487 7.605 7.936 1.00 63.94 107 LEU A C 1
ATOM 855 O O . LEU A 1 107 ? 7.586 7.497 6.715 1.00 63.94 107 LEU A O 1
ATOM 859 N N . GLY A 1 108 ? 7.621 8.783 8.543 1.00 59.62 108 GLY A N 1
ATOM 860 C CA . GLY A 1 108 ? 8.053 10.027 7.898 1.00 59.62 108 GLY A CA 1
ATOM 861 C C . GLY A 1 108 ? 9.354 10.562 8.505 1.00 59.62 108 GLY A C 1
ATOM 862 O O . GLY A 1 108 ? 9.820 10.072 9.536 1.00 59.62 108 GLY A O 1
ATOM 863 N N . ASN A 1 109 ? 9.952 11.585 7.885 1.00 49.00 109 ASN A N 1
ATOM 864 C CA . ASN A 1 109 ? 11.142 12.260 8.415 1.00 49.00 109 ASN A CA 1
ATOM 865 C C . ASN A 1 109 ? 10.811 13.021 9.715 1.00 49.00 109 ASN A C 1
ATOM 867 O O . ASN A 1 109 ? 10.477 14.203 9.695 1.00 49.00 109 ASN A O 1
ATOM 871 N N . GLY A 1 110 ? 10.908 12.324 10.853 1.00 45.16 110 GLY A N 1
ATOM 872 C CA . GLY A 1 110 ? 10.729 12.868 12.207 1.00 45.16 110 GLY A CA 1
ATOM 873 C C . GLY A 1 110 ? 9.421 12.488 12.916 1.00 45.16 110 GLY A C 1
ATOM 874 O O . GLY A 1 110 ? 9.259 12.840 14.083 1.00 45.16 110 GLY A O 1
ATOM 875 N N . SER A 1 111 ? 8.515 11.751 12.265 1.00 48.38 111 SER A N 1
ATOM 876 C CA . SER A 1 111 ? 7.233 11.291 12.827 1.00 48.38 111 SER A CA 1
ATOM 877 C C . SER A 1 111 ? 6.937 9.833 12.437 1.00 48.38 111 SER A C 1
ATOM 879 O O . SER A 1 111 ? 7.180 9.407 11.310 1.00 48.38 111 SER A O 1
ATOM 881 N N . CYS A 1 112 ? 6.421 9.045 13.385 1.00 47.22 112 CYS A N 1
ATOM 882 C CA . CYS A 1 112 ? 5.951 7.672 13.172 1.00 47.22 112 CYS A CA 1
ATOM 883 C C . CYS A 1 112 ? 4.421 7.667 13.259 1.00 47.22 112 CYS A C 1
ATOM 885 O O . CYS A 1 112 ? 3.877 8.004 14.309 1.00 47.22 112 CYS A O 1
ATOM 887 N N . ASN A 1 113 ? 3.741 7.301 12.172 1.00 53.75 113 ASN A N 1
ATOM 888 C CA . ASN A 1 113 ? 2.293 7.112 12.129 1.00 53.75 113 ASN A CA 1
ATOM 889 C C . ASN A 1 113 ? 1.994 5.624 11.910 1.00 53.75 113 ASN A C 1
ATOM 891 O O . ASN A 1 113 ? 2.669 4.973 11.122 1.00 53.75 113 ASN A O 1
ATOM 895 N N . ILE A 1 114 ? 0.997 5.064 12.591 1.00 53.97 114 ILE A N 1
ATOM 896 C CA . ILE A 1 114 ? 0.611 3.654 12.435 1.00 53.97 114 ILE A CA 1
ATOM 897 C C . ILE A 1 114 ? -0.842 3.617 11.973 1.00 53.97 114 ILE A C 1
ATOM 899 O O . ILE A 1 114 ? -1.733 4.156 12.628 1.00 53.97 114 ILE A O 1
ATOM 903 N N . ILE A 1 115 ? -1.058 3.037 10.797 1.00 53.41 115 ILE A N 1
ATOM 904 C CA . ILE A 1 115 ? -2.365 2.828 10.186 1.00 53.41 115 ILE A CA 1
ATOM 905 C C . ILE A 1 115 ? -2.783 1.394 10.489 1.00 53.41 115 ILE A C 1
ATOM 907 O O . ILE A 1 115 ? -2.140 0.445 10.048 1.00 53.41 115 ILE A O 1
ATOM 911 N N . ARG A 1 116 ? -3.889 1.230 11.205 1.00 48.94 116 ARG A N 1
ATOM 912 C CA . ARG A 1 116 ? -4.493 -0.073 11.463 1.00 48.94 116 ARG A CA 1
ATOM 913 C C . ARG A 1 116 ? -5.647 -0.304 10.511 1.00 48.94 116 ARG A C 1
ATOM 915 O O . ARG A 1 116 ? -6.552 0.524 10.386 1.00 48.94 116 ARG A O 1
ATOM 922 N N . SER A 1 117 ? -5.644 -1.462 9.866 1.00 47.44 117 SER A N 1
ATOM 923 C CA . SER A 1 117 ? -6.711 -1.891 8.964 1.00 47.44 117 SER A CA 1
ATOM 924 C C . SER A 1 117 ? -7.810 -2.698 9.686 1.00 47.44 117 SER A C 1
ATOM 926 O O . SER A 1 117 ? -8.388 -3.585 9.070 1.00 47.44 117 SER A O 1
ATOM 928 N N . ARG A 1 118 ? -8.138 -2.417 10.975 1.00 50.81 118 ARG A N 1
ATOM 929 C CA . ARG A 1 118 ? -9.456 -2.725 11.613 1.00 50.81 118 ARG A CA 1
ATOM 930 C C . ARG A 1 118 ? -9.644 -2.396 13.117 1.00 50.81 118 ARG A C 1
ATOM 932 O O . ARG A 1 118 ? -8.768 -2.663 13.930 1.00 50.81 118 ARG A O 1
ATOM 939 N N . ILE A 1 119 ? -10.871 -1.910 13.395 1.00 37.50 119 ILE A N 1
ATOM 940 C CA . ILE A 1 119 ? -11.676 -1.538 14.593 1.00 37.50 119 ILE A CA 1
ATOM 941 C C . ILE A 1 119 ? -11.060 -0.757 15.797 1.00 37.50 119 ILE A C 1
ATOM 943 O O . ILE A 1 119 ? -10.136 -1.219 16.455 1.00 37.50 119 ILE A O 1
ATOM 947 N N . ASP A 1 120 ? -11.714 0.391 16.075 1.00 30.11 120 ASP A N 1
ATOM 948 C CA . ASP A 1 120 ? -11.753 1.305 17.241 1.00 30.11 120 ASP A CA 1
ATOM 949 C C . ASP A 1 120 ? -10.763 2.498 17.410 1.00 30.11 120 ASP A C 1
ATOM 951 O O . ASP A 1 120 ? -9.642 2.367 17.887 1.00 30.11 120 ASP A O 1
ATOM 955 N N . HIS A 1 121 ? -11.345 3.697 17.196 1.00 25.08 121 HIS A N 1
ATOM 956 C CA . HIS A 1 121 ? -11.008 5.079 17.627 1.00 25.08 121 HIS A CA 1
ATOM 957 C C . HIS A 1 121 ? -9.978 5.946 16.841 1.00 25.08 121 HIS A C 1
ATOM 959 O O . HIS A 1 121 ? -8.964 5.432 16.390 1.00 25.08 121 HIS A O 1
ATOM 965 N N . PRO A 1 122 ? -10.210 7.282 16.672 1.00 29.33 122 PRO A N 1
ATOM 966 C CA . PRO A 1 122 ? -9.463 8.136 15.725 1.00 29.33 122 PRO A CA 1
ATOM 967 C C . PRO A 1 122 ? -8.454 9.117 16.370 1.00 29.33 122 PRO A C 1
ATOM 969 O O . PRO A 1 122 ? -8.790 9.747 17.371 1.00 29.33 122 PRO A O 1
ATOM 972 N N . ILE A 1 123 ? -7.288 9.362 15.737 1.00 24.70 123 ILE A N 1
ATOM 973 C CA . ILE A 1 123 ? -6.384 10.533 15.947 1.00 24.70 123 ILE A CA 1
ATOM 974 C C . ILE A 1 123 ? -5.741 10.965 14.592 1.00 24.70 123 ILE A C 1
ATOM 976 O O . ILE A 1 123 ? -5.912 10.278 13.594 1.00 24.70 123 ILE A O 1
ATOM 980 N N . LEU A 1 124 ? -5.107 12.151 14.547 1.00 22.84 124 LEU A N 1
ATOM 981 C CA . LEU A 1 124 ? -4.781 13.047 13.418 1.00 22.84 124 LEU A CA 1
ATOM 982 C C . LEU A 1 124 ? -3.252 13.380 13.323 1.00 22.84 124 LEU A C 1
ATOM 984 O O . LEU A 1 124 ? -2.668 13.695 14.357 1.00 22.84 124 LEU A O 1
ATOM 988 N N . LEU A 1 125 ? -2.692 13.484 12.090 1.00 25.77 125 LEU A N 1
ATOM 989 C CA . LEU A 1 125 ? -1.673 14.454 11.544 1.00 25.77 125 LEU A CA 1
ATOM 990 C C . LEU A 1 125 ? -0.269 14.002 11.003 1.00 25.77 125 LEU A C 1
ATOM 992 O O . LEU A 1 125 ? 0.523 13.349 11.668 1.00 25.77 125 LEU A O 1
ATOM 996 N N . HIS A 1 126 ? 0.022 14.572 9.811 1.00 23.56 126 HIS A N 1
ATOM 997 C CA . HIS A 1 126 ? 1.241 15.096 9.126 1.00 23.56 126 HIS A CA 1
ATOM 998 C C . HIS A 1 126 ? 2.490 14.271 8.694 1.00 23.56 126 HIS A C 1
ATOM 1000 O O . HIS A 1 126 ? 3.217 13.707 9.505 1.00 23.56 126 HIS A O 1
ATOM 1006 N N . HIS A 1 127 ? 2.765 14.441 7.380 1.00 27.66 127 HIS A N 1
ATOM 1007 C CA . HIS A 1 127 ? 3.981 14.308 6.539 1.00 27.66 127 HIS A CA 1
ATOM 1008 C C . HIS A 1 127 ? 4.762 12.980 6.541 1.00 27.66 127 HIS A C 1
ATOM 1010 O O . HIS A 1 127 ? 5.121 12.445 7.582 1.00 27.66 127 HIS A O 1
ATOM 1016 N N . ILE A 1 128 ? 5.004 12.432 5.338 1.00 38.31 128 ILE A N 1
ATOM 1017 C CA . ILE A 1 128 ? 5.106 10.980 5.145 1.00 38.31 128 ILE A CA 1
ATOM 1018 C C . ILE A 1 128 ? 6.150 10.569 4.096 1.00 38.31 128 ILE A C 1
ATOM 1020 O O . ILE A 1 128 ? 6.163 11.164 3.021 1.00 38.31 128 ILE A O 1
ATOM 1024 N N . GLU A 1 129 ? 6.962 9.528 4.356 1.00 39.66 129 GLU A N 1
ATOM 1025 C CA . GLU A 1 129 ? 7.978 9.068 3.392 1.00 39.66 129 GLU A CA 1
ATOM 1026 C C . GLU A 1 129 ? 8.098 7.537 3.168 1.00 39.66 129 GLU A C 1
ATOM 1028 O O . GLU A 1 129 ? 8.570 7.165 2.095 1.00 39.66 129 GLU A O 1
ATOM 1033 N N . ARG A 1 130 ? 7.682 6.622 4.073 1.00 39.16 130 ARG A N 1
ATOM 1034 C CA . ARG A 1 130 ? 7.807 5.146 3.887 1.00 39.16 130 ARG A CA 1
ATOM 1035 C C . ARG A 1 130 ? 6.755 4.311 4.632 1.00 39.16 130 ARG A C 1
ATOM 1037 O O . ARG A 1 130 ? 6.322 4.712 5.704 1.00 39.16 130 ARG A O 1
ATOM 1044 N N . PHE A 1 131 ? 6.428 3.113 4.133 1.00 46.03 131 PHE A N 1
ATOM 1045 C CA . PHE A 1 131 ? 5.603 2.122 4.848 1.00 46.03 131 PHE A CA 1
ATOM 1046 C C . PHE A 1 131 ? 6.333 0.818 5.199 1.00 46.03 131 PHE A C 1
ATOM 1048 O O . PHE A 1 131 ? 7.208 0.382 4.452 1.00 46.03 131 PHE A O 1
ATOM 1055 N N . TYR A 1 132 ? 5.902 0.177 6.290 1.00 43.38 132 TYR A N 1
ATOM 1056 C CA . TYR A 1 132 ? 6.285 -1.163 6.746 1.00 43.38 132 TYR A CA 1
ATOM 1057 C C . TYR A 1 132 ? 5.040 -1.920 7.237 1.00 43.38 132 TYR A C 1
ATOM 1059 O O . TYR A 1 132 ? 4.098 -1.296 7.713 1.00 43.38 132 TYR A O 1
ATOM 1067 N N . ILE A 1 133 ? 5.039 -3.249 7.143 1.00 43.44 133 ILE A N 1
ATOM 1068 C CA . ILE A 1 133 ? 4.003 -4.123 7.727 1.00 43.44 133 ILE A CA 1
ATOM 1069 C C . ILE A 1 133 ? 4.608 -4.778 8.973 1.00 43.44 133 ILE A C 1
ATOM 1071 O O . ILE A 1 133 ? 5.765 -5.207 8.906 1.00 43.44 133 ILE A O 1
ATOM 1075 N N . ILE A 1 134 ? 3.870 -4.804 10.091 1.00 41.72 134 ILE A N 1
ATOM 1076 C CA . ILE A 1 134 ? 4.296 -5.432 11.364 1.00 41.72 134 ILE A CA 1
ATOM 1077 C C . ILE A 1 134 ? 3.834 -6.879 11.456 1.00 41.72 134 ILE A C 1
ATOM 1079 O O . ILE A 1 134 ?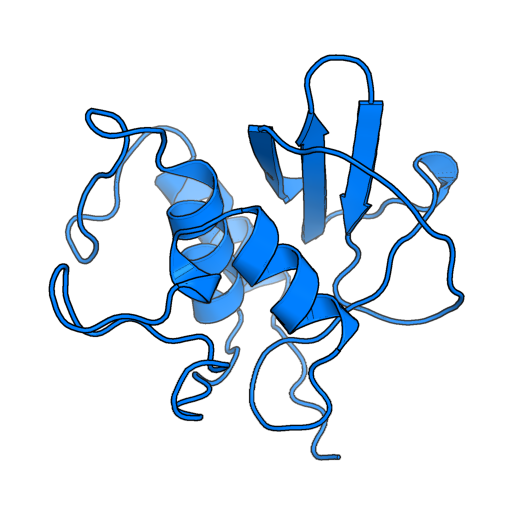 2.666 -7.139 11.096 1.00 41.72 134 ILE A O 1
#

Secondary structure (DSSP, 8-state):
---PPP-HHHHHHHHHHHTTS--TTS---GGGT-SHHHHHHHHHHHTTPPPB--TTT-B-EEETTEE-HHHH-HHHHHHHHHH--SSS---EEE-TTT--TT-EEEEETTEEEEEESSSS---------EEEE-

pLDDT: mean 73.92, std 20.25, range [22.84, 96.12]

Sequence (134 aa):
MTEYALDLQEETDYARRWAFSRNPLYYDFDTVGGDCTNFVSQCIYAGGAVMNFTRDAGWYYFSLHDRAAAWTGVEYFYRFIITNEGAGPYGFQVSAADACPGDVIQLGNGSCNIIRSRIDHPILLHHIERFYII

Radius of gyration: 13.76 Å; chains: 1; bounding box: 36×30×39 Å